Protein AF-A0ABD0XPV3-F1 (afdb_monomer)

Nearest PDB structures (foldseek):
  1dgn-assembly1_A  TM=9.444E-01  e=4.281E-04  Homo sapiens
  7keu-assembly1_F  TM=8.573E-01  e=8.889E-04  Homo sapiens
  7keu-assembly1_G  TM=8.542E-01  e=2.159E-03  Homo sapiens
  4dwn-assembly1_A  TM=9.197E-01  e=3.615E-02  Homo sapiens
  4fh0-assembly2_B  TM=9.028E-01  e=3.809E-02  Homo sapiens

InterPro domains:
  IPR001315 CARD domain [PF00619] (27-109)
  IPR001315 CARD domain [PS50209] (19-110)
  IPR001315 CARD domain [SM00114] (22-110)
  IPR002398 Peptidase C14 family [PTHR47901] (22-108)
  IPR011029 Death-like domain superfamily [G3DSA:1.10.533.10] (23-109)
  IPR011029 Death-like domain superfamily [SSF47986] (26-109)

Sequence (110 aa):
MRRKRRKPYLKEENFTNLVEVMADKELYKARKLFIESVSKQVINQLLDDLFADTVLNEEEKDSVKEENNARAEQARCLIDMVRKKGSTASQKMIDHIKNRDPGLFEKLFE

Organism: Umbra pygmaea (NCBI:txid75934)

Secondary structure (DSSP, 8-state):
------PPPPPTHHHHHHHTTTHHHHHHHHHHHHHHH--HHHHHHHHHHHHHTTSS-HHHHHHHHHS-SSHHHHHHHHHHHHHHT-HHHHHHHHHHHHHH-HHHHHHHH-

Radius of gyration: 18.13 Å; Cα contacts (8 Å, |Δi|>4): 91; chains: 1; bounding box: 53×32×55 Å

Solvent-accessible surface area (backbone atoms only — not comparable to full-atom values): 6274 Å² total; per-residue (Å²): 142,79,85,78,78,78,76,81,75,78,64,75,80,53,59,65,59,51,56,56,70,36,28,26,56,52,49,59,70,26,42,65,58,46,32,75,65,63,47,64,68,55,54,54,51,49,50,52,53,35,37,77,70,64,69,36,56,70,70,60,49,45,46,41,65,69,75,41,96,48,62,48,53,28,42,45,49,48,55,53,54,38,31,74,70,30,24,68,43,18,42,54,50,52,54,48,39,42,72,76,35,50,70,60,32,47,75,55,76,110

Mean predicted aligned error: 8.85 Å

Foldseek 3Di:
DDPDPDDDDDDPVVVVVVQLQCLLVLLVQLLVVQLVDPDPVLLLQLLVQLVVVVLDDPVLSVCLVPVDPDSSVSSNSVSVSQSVSDRVSSVSSLVSCCVVPVPSSVVSRD

Structure (mmCIF, N/CA/C/O backbone):
data_AF-A0ABD0XPV3-F1
#
_entry.id   AF-A0ABD0XPV3-F1
#
loop_
_atom_site.group_PDB
_atom_site.id
_atom_site.type_symbol
_atom_site.label_atom_id
_atom_site.label_alt_id
_atom_site.label_comp_id
_atom_site.label_asym_id
_atom_site.label_entity_id
_atom_site.label_seq_id
_atom_site.pdbx_PDB_ins_code
_atom_site.Cartn_x
_atom_site.Cartn_y
_atom_site.Cartn_z
_atom_site.occupancy
_atom_site.B_iso_or_equiv
_atom_site.auth_seq_id
_atom_site.auth_comp_id
_atom_site.auth_asym_id
_atom_site.auth_atom_id
_atom_site.pdbx_PDB_model_num
ATOM 1 N N . MET A 1 1 ? -39.090 20.455 -42.246 1.00 43.28 1 MET A N 1
ATOM 2 C CA . MET A 1 1 ? -37.688 20.021 -42.027 1.00 43.28 1 MET A CA 1
ATOM 3 C C . MET A 1 1 ? -37.226 20.410 -40.622 1.00 43.28 1 MET A C 1
ATOM 5 O O . MET A 1 1 ? -37.134 21.592 -40.334 1.00 43.28 1 MET A O 1
ATOM 9 N N . ARG A 1 2 ? -36.923 19.444 -39.745 1.00 41.81 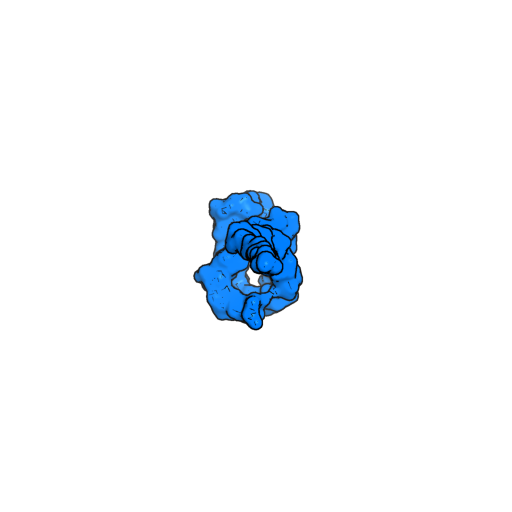2 ARG A N 1
ATOM 10 C CA . ARG A 1 2 ? -36.143 19.658 -38.509 1.00 41.81 2 ARG A CA 1
ATOM 11 C C . ARG A 1 2 ? -35.193 18.473 -38.354 1.00 41.81 2 ARG A C 1
ATOM 13 O O . ARG A 1 2 ? -35.613 17.386 -37.973 1.00 41.81 2 ARG A O 1
ATOM 20 N N . ARG A 1 3 ? -33.920 18.665 -38.713 1.00 46.31 3 ARG A N 1
ATOM 21 C CA . ARG A 1 3 ? -32.867 17.668 -38.480 1.00 46.31 3 ARG A CA 1
ATOM 22 C C . ARG A 1 3 ? -32.636 17.596 -36.969 1.00 46.31 3 ARG A C 1
ATOM 24 O O . ARG A 1 3 ? -32.037 18.504 -36.399 1.00 46.31 3 ARG A O 1
ATOM 31 N N . LYS A 1 4 ? -33.154 16.555 -36.309 1.00 48.41 4 LYS A N 1
ATOM 32 C CA . LYS A 1 4 ? -32.801 16.253 -34.915 1.00 48.41 4 LYS A CA 1
ATOM 33 C C . LYS A 1 4 ? -31.293 15.992 -34.882 1.00 48.41 4 LYS A C 1
ATOM 35 O O . LYS A 1 4 ? -30.828 15.009 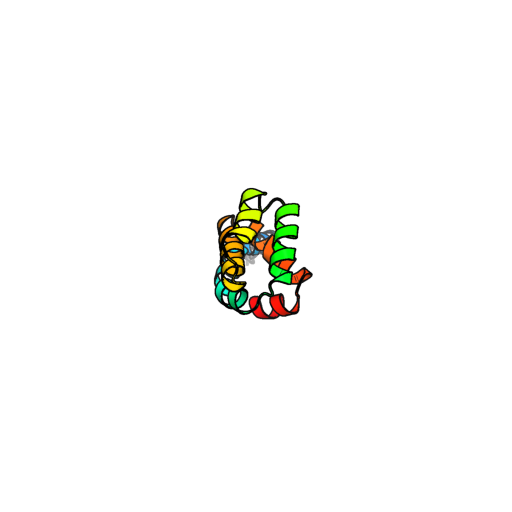-35.453 1.00 48.41 4 LYS A O 1
ATOM 40 N N . ARG A 1 5 ? -30.531 16.899 -34.265 1.00 48.00 5 ARG A N 1
ATOM 41 C CA . ARG A 1 5 ? -29.108 16.697 -33.973 1.00 48.00 5 ARG A CA 1
ATOM 42 C C . ARG A 1 5 ? -28.999 15.471 -33.066 1.00 48.00 5 ARG A C 1
ATOM 44 O O . ARG A 1 5 ? -29.407 15.532 -31.908 1.00 48.00 5 ARG A O 1
ATOM 51 N N . ARG A 1 6 ? -28.511 14.350 -33.602 1.00 44.94 6 ARG A N 1
ATOM 52 C CA . ARG A 1 6 ? -28.102 13.201 -32.789 1.00 44.94 6 ARG A CA 1
ATOM 53 C C . ARG A 1 6 ? -26.957 13.680 -31.896 1.00 44.94 6 ARG A C 1
ATOM 55 O O . ARG A 1 6 ? -25.915 14.074 -32.410 1.00 44.94 6 ARG A O 1
ATOM 62 N N . LYS A 1 7 ? -27.181 13.714 -30.579 1.00 42.47 7 LYS A N 1
ATOM 63 C CA . LYS A 1 7 ? -26.103 13.876 -29.597 1.00 42.47 7 LYS A CA 1
ATOM 64 C C . LYS A 1 7 ? -25.18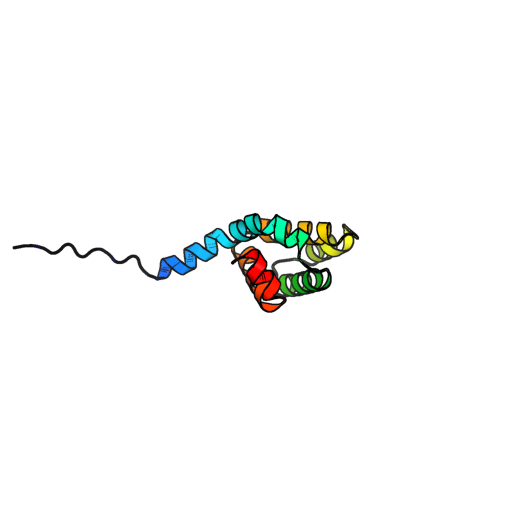1 12.656 -29.752 1.00 42.47 7 LYS A C 1
ATOM 66 O O . LYS A 1 7 ? -25.709 11.543 -29.700 1.00 42.47 7 LYS A O 1
ATOM 71 N N . PRO A 1 8 ? -23.872 12.814 -30.004 1.00 45.38 8 PRO A N 1
ATOM 72 C CA . PRO A 1 8 ? -22.974 11.672 -30.011 1.00 45.38 8 PRO A CA 1
ATOM 73 C C . PRO A 1 8 ? -22.849 11.179 -28.569 1.00 45.38 8 PRO A C 1
ATOM 75 O O . PRO A 1 8 ? -22.421 11.917 -27.683 1.00 45.38 8 PRO A O 1
ATOM 78 N N . TYR A 1 9 ? -23.306 9.953 -28.339 1.00 38.22 9 TYR A N 1
ATOM 79 C CA . TYR A 1 9 ? -23.054 9.226 -27.105 1.00 38.22 9 TYR A CA 1
ATOM 80 C C . TYR A 1 9 ? -21.540 9.042 -26.976 1.00 38.22 9 TYR A C 1
ATOM 82 O O . TYR A 1 9 ? -20.892 8.538 -27.895 1.00 38.22 9 TYR A O 1
ATOM 90 N N . LEU A 1 10 ? -20.980 9.505 -25.858 1.00 44.78 10 LEU A N 1
ATOM 91 C CA . LEU A 1 10 ? -19.619 9.173 -25.454 1.00 44.78 10 LEU A CA 1
ATOM 92 C C . LEU A 1 10 ? -19.548 7.647 -25.323 1.00 44.78 10 LEU A C 1
ATOM 94 O O . LEU A 1 10 ? -20.379 7.055 -24.638 1.00 44.78 10 LEU A O 1
ATOM 98 N N . LYS A 1 11 ? -18.612 7.019 -26.036 1.00 45.34 11 LYS A N 1
ATOM 99 C CA . LYS A 1 11 ? -18.414 5.568 -26.001 1.00 45.34 11 LYS A CA 1
ATOM 100 C C . LYS A 1 11 ? -18.073 5.123 -24.573 1.00 45.34 11 LYS A C 1
ATOM 102 O O . LYS A 1 11 ? -17.203 5.720 -23.941 1.00 45.34 11 LYS A O 1
ATOM 107 N N . GLU A 1 12 ? -18.721 4.058 -24.107 1.00 48.75 12 GLU A N 1
ATOM 108 C CA . GLU A 1 12 ? -18.484 3.409 -22.803 1.00 48.75 12 GLU A CA 1
ATOM 109 C C . GLU A 1 12 ? -17.027 2.926 -22.629 1.00 48.75 12 GLU A C 1
ATOM 111 O O . GLU A 1 12 ? -16.543 2.803 -21.508 1.00 48.75 12 GLU A O 1
ATOM 116 N N . GLU A 1 13 ? -16.283 2.786 -23.733 1.00 44.75 13 GLU A N 1
ATOM 117 C CA . GLU A 1 13 ? -14.842 2.475 -23.790 1.00 44.75 13 GLU A CA 1
ATOM 118 C C . GLU A 1 13 ? -13.933 3.508 -23.083 1.00 44.75 13 GLU A C 1
ATOM 120 O O . GLU A 1 13 ? -12.758 3.238 -22.849 1.00 44.75 13 GLU A O 1
ATOM 125 N N . ASN A 1 14 ? -14.444 4.691 -22.720 1.00 49.06 14 ASN A N 1
ATOM 126 C CA . ASN A 1 14 ? -13.667 5.716 -22.009 1.00 49.06 14 ASN A CA 1
ATOM 127 C C . ASN A 1 14 ? -13.801 5.665 -20.480 1.00 49.06 14 ASN A C 1
ATOM 129 O O . ASN A 1 14 ? -13.037 6.342 -19.797 1.00 49.06 14 ASN A O 1
ATOM 133 N N . PHE A 1 15 ? -14.750 4.905 -19.923 1.00 52.81 15 PHE A N 1
ATOM 134 C CA . PHE A 1 15 ? -14.947 4.874 -18.468 1.00 52.81 15 PHE A CA 1
ATOM 135 C C . PHE A 1 15 ? -13.858 4.059 -17.767 1.00 52.81 15 PHE A C 1
ATOM 137 O O . PHE A 1 15 ? -13.318 4.505 -16.761 1.00 52.81 15 PHE A O 1
ATOM 144 N N . THR A 1 16 ? -13.473 2.919 -18.344 1.00 51.69 16 THR A N 1
ATOM 145 C CA . THR A 1 16 ? -12.381 2.064 -17.849 1.00 51.69 16 THR A CA 1
ATOM 146 C C . THR A 1 16 ? -11.023 2.767 -17.920 1.00 51.69 16 THR A C 1
ATOM 148 O O . THR A 1 16 ? -10.254 2.715 -16.964 1.00 51.69 16 THR A O 1
ATOM 151 N N . ASN A 1 17 ? -10.784 3.534 -18.988 1.00 51.53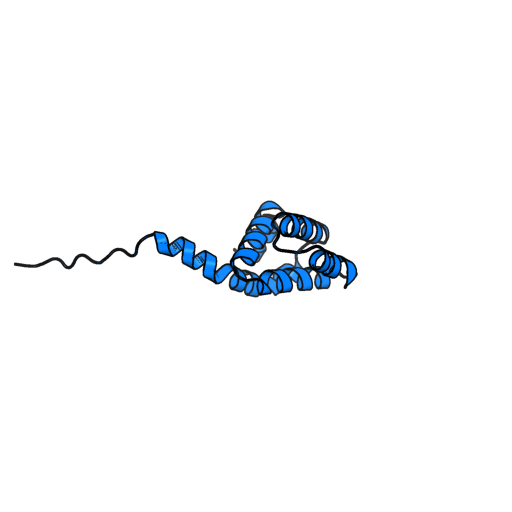 17 ASN A N 1
ATOM 152 C CA . ASN A 1 17 ? -9.571 4.338 -19.170 1.00 51.53 17 ASN A CA 1
ATOM 153 C C . ASN A 1 17 ? -9.453 5.520 -18.186 1.00 51.53 17 ASN A C 1
ATOM 155 O O . ASN A 1 17 ? -8.362 6.031 -17.981 1.00 51.53 17 ASN A O 1
ATOM 159 N N . LEU A 1 18 ? -10.542 5.986 -17.568 1.00 50.12 18 LEU A N 1
ATOM 160 C CA . LEU A 1 18 ? -10.494 7.057 -16.560 1.00 50.12 18 LEU A CA 1
ATOM 161 C C . LEU A 1 18 ? -10.058 6.536 -15.186 1.00 50.12 18 LEU A C 1
ATOM 163 O O . LEU A 1 18 ? -9.303 7.212 -14.488 1.00 50.12 18 LEU A O 1
ATOM 167 N N . VAL A 1 19 ? -10.494 5.326 -14.822 1.00 51.97 19 VAL A N 1
ATOM 168 C CA . VAL A 1 19 ? -10.093 4.662 -13.570 1.00 51.97 19 VAL A CA 1
ATOM 169 C C . VAL A 1 19 ? -8.615 4.265 -13.629 1.00 51.97 19 VAL A C 1
ATOM 171 O O . VAL A 1 19 ? -7.866 4.513 -12.686 1.00 51.97 19 VAL A O 1
ATOM 174 N N . GLU A 1 20 ? -8.157 3.785 -14.791 1.00 51.56 20 GLU A N 1
ATOM 175 C CA . GLU A 1 20 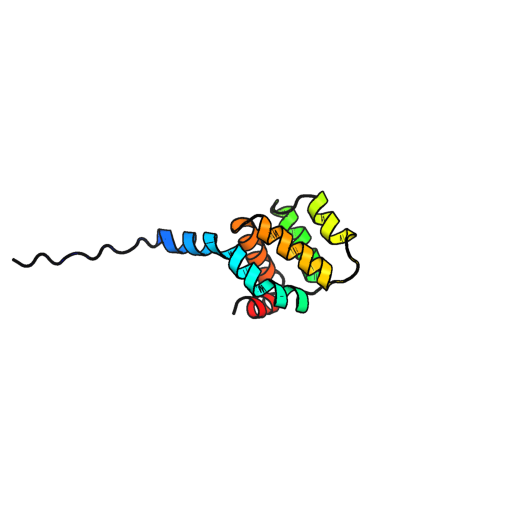? -6.750 3.450 -15.036 1.00 51.56 20 GLU A CA 1
ATOM 176 C C . GLU A 1 20 ? -5.822 4.680 -15.049 1.00 51.56 20 GLU A C 1
ATOM 178 O O . GLU A 1 20 ? -4.611 4.524 -14.978 1.00 51.56 20 GLU A O 1
ATOM 183 N N . VAL A 1 21 ? -6.340 5.916 -15.062 1.00 59.94 21 VAL A N 1
ATOM 184 C CA . VAL A 1 21 ? -5.539 7.163 -15.057 1.00 59.94 21 VAL A CA 1
ATOM 185 C C . VAL A 1 21 ? -5.510 7.835 -13.666 1.00 59.94 21 VAL A C 1
ATOM 187 O O . VAL A 1 21 ? -4.932 8.915 -13.507 1.00 59.94 21 VAL A O 1
ATOM 190 N N . MET A 1 22 ? -6.126 7.233 -12.635 1.00 83.44 22 MET A N 1
ATOM 191 C CA . MET A 1 22 ? -6.276 7.874 -11.316 1.00 83.44 22 MET A CA 1
ATOM 192 C C . MET A 1 22 ? -5.961 7.009 -10.090 1.00 83.44 22 MET A C 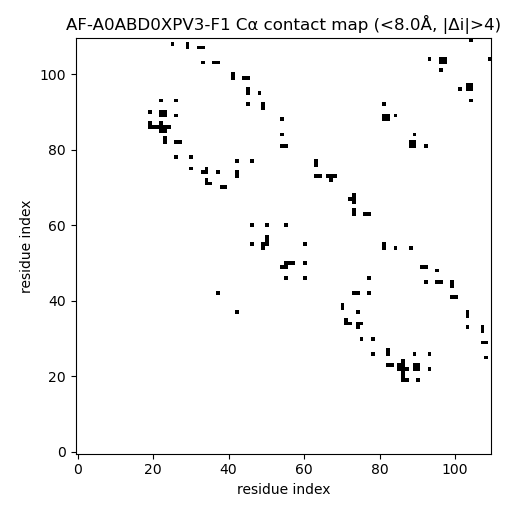1
ATOM 194 O O . MET A 1 22 ? -5.967 7.553 -8.985 1.00 83.44 22 MET A O 1
ATOM 198 N N . ALA A 1 23 ? -5.657 5.717 -10.225 1.00 93.81 23 ALA A N 1
ATOM 199 C CA . ALA A 1 23 ? -5.422 4.853 -9.063 1.00 93.81 23 ALA A CA 1
ATOM 200 C C . ALA A 1 23 ? -4.251 5.341 -8.186 1.00 93.81 23 ALA A C 1
ATOM 202 O O . ALA A 1 23 ? -4.307 5.269 -6.959 1.00 93.81 23 ALA A O 1
ATOM 203 N N . ASP A 1 24 ? -3.215 5.927 -8.790 1.00 94.81 24 ASP A N 1
ATOM 204 C CA . ASP A 1 24 ? -2.098 6.556 -8.075 1.00 94.81 24 ASP A CA 1
ATOM 205 C C . ASP A 1 24 ? -2.539 7.777 -7.247 1.00 94.81 24 ASP A C 1
ATOM 207 O O . ASP A 1 24 ? -2.019 8.025 -6.153 1.00 94.81 24 ASP A O 1
ATOM 211 N N . LYS A 1 25 ? -3.535 8.525 -7.733 1.00 94.94 25 LYS A N 1
ATOM 212 C CA . LYS A 1 25 ? -4.138 9.655 -7.015 1.00 94.94 25 LYS A CA 1
ATOM 213 C C . LYS A 1 25 ? -5.032 9.178 -5.880 1.00 94.94 25 LYS A C 1
ATOM 215 O O . LYS A 1 25 ? -5.020 9.798 -4.819 1.00 94.94 25 LYS A O 1
ATOM 220 N N . GLU A 1 26 ? -5.773 8.092 -6.071 1.00 95.81 26 GLU A N 1
ATOM 221 C CA . GLU A 1 26 ? -6.564 7.490 -4.994 1.00 95.81 26 GLU A CA 1
ATOM 222 C C . GLU A 1 26 ? -5.654 6.945 -3.885 1.00 95.81 26 GLU A C 1
ATOM 224 O O . GLU A 1 26 ? -5.850 7.285 -2.718 1.00 95.81 26 GLU A O 1
ATOM 229 N N . LEU A 1 27 ? -4.563 6.245 -4.228 1.00 96.38 27 LEU A N 1
ATOM 230 C CA . LEU A 1 27 ? -3.544 5.857 -3.244 1.00 96.38 27 LEU A CA 1
ATOM 231 C C . LEU A 1 27 ? -2.906 7.064 -2.552 1.00 96.38 27 LEU A C 1
ATOM 233 O O . LEU A 1 27 ? -2.653 7.016 -1.348 1.00 96.38 27 LEU A O 1
ATOM 237 N N . TYR A 1 28 ? -2.661 8.166 -3.270 1.00 96.75 28 TYR A N 1
ATOM 238 C CA . TYR A 1 28 ? -2.150 9.390 -2.652 1.00 96.75 28 TYR A CA 1
ATOM 239 C C . TYR A 1 28 ? -3.100 9.934 -1.578 1.00 96.75 28 TYR A C 1
ATOM 241 O O . TYR A 1 28 ? -2.647 10.300 -0.492 1.00 96.75 28 TYR A O 1
ATOM 249 N N . LYS A 1 29 ? -4.410 9.961 -1.853 1.00 97.00 29 LYS A N 1
ATOM 250 C CA . LYS A 1 29 ? -5.433 10.402 -0.891 1.00 97.00 29 LYS A CA 1
ATOM 251 C C . LYS A 1 29 ? -5.532 9.445 0.300 1.00 97.00 29 LYS A C 1
ATOM 253 O O . LYS A 1 29 ? -5.536 9.895 1.445 1.00 97.00 29 LYS A O 1
ATOM 258 N N . ALA A 1 30 ? -5.536 8.138 0.039 1.00 97.56 30 ALA A N 1
ATOM 259 C CA . ALA A 1 30 ? -5.625 7.091 1.056 1.00 97.56 30 ALA A CA 1
ATOM 260 C C . ALA A 1 30 ? -4.345 6.951 1.902 1.00 97.56 30 ALA A C 1
ATOM 262 O O . ALA A 1 30 ? -4.381 6.383 2.994 1.00 97.56 30 ALA A O 1
ATOM 263 N N . ARG A 1 31 ? -3.210 7.496 1.438 1.00 98.25 31 ARG A N 1
ATOM 264 C CA . ARG A 1 31 ? -1.870 7.307 2.017 1.00 98.25 31 ARG A CA 1
ATOM 265 C C . ARG A 1 31 ? -1.812 7.454 3.530 1.00 98.25 31 ARG A C 1
ATOM 267 O O . ARG A 1 31 ? -1.247 6.599 4.208 1.00 98.25 31 ARG A O 1
ATOM 274 N N . LYS A 1 32 ? -2.361 8.549 4.066 1.00 98.12 32 LYS A N 1
ATOM 275 C CA . LYS A 1 32 ? -2.331 8.816 5.511 1.00 98.12 32 LYS A CA 1
ATOM 276 C C . LYS A 1 32 ? -3.056 7.709 6.280 1.00 98.12 32 LYS A C 1
ATOM 278 O O . LYS A 1 32 ? -2.500 7.141 7.216 1.00 98.12 32 LYS A O 1
ATOM 283 N N . LEU A 1 33 ? -4.268 7.384 5.845 1.00 98.31 33 LEU A N 1
ATOM 284 C CA . LEU A 1 33 ? -5.125 6.421 6.519 1.00 98.31 33 LEU A CA 1
ATOM 285 C C . LEU A 1 33 ? -4.596 4.989 6.383 1.00 98.31 33 LEU A C 1
ATOM 287 O O . LEU A 1 33 ? -4.685 4.217 7.338 1.00 98.31 33 LEU A O 1
ATOM 291 N N . PHE A 1 34 ? -3.968 4.665 5.249 1.00 98.56 34 PHE A N 1
ATOM 292 C CA . PHE A 1 34 ? -3.261 3.404 5.036 1.00 98.56 34 PHE A CA 1
ATOM 293 C C . PHE A 1 34 ? -2.133 3.239 6.058 1.00 98.56 34 PHE A C 1
ATOM 295 O O . PHE A 1 34 ? -2.110 2.249 6.783 1.00 98.56 34 PHE A O 1
ATOM 302 N N . ILE A 1 35 ? -1.258 4.242 6.203 1.00 97.81 35 ILE A N 1
ATOM 303 C CA . ILE A 1 35 ? -0.155 4.225 7.180 1.00 97.81 35 ILE A CA 1
ATOM 304 C C . ILE A 1 35 ? -0.675 4.053 8.613 1.00 97.81 35 ILE A C 1
ATOM 306 O O . ILE A 1 35 ? -0.080 3.329 9.413 1.00 97.81 35 ILE A O 1
ATOM 310 N N . GLU A 1 36 ? -1.790 4.690 8.958 1.00 97.88 36 GLU A N 1
ATOM 311 C CA . GLU A 1 36 ? -2.383 4.598 10.295 1.00 97.88 36 GLU A CA 1
ATOM 312 C C . GLU A 1 36 ? -3.046 3.238 10.559 1.00 97.88 36 GLU A C 1
ATOM 314 O O . GLU A 1 36 ? -2.988 2.751 11.687 1.00 97.88 36 GLU A O 1
ATOM 319 N N . SER A 1 37 ? -3.620 2.601 9.532 1.00 97.62 37 SER A N 1
ATOM 320 C CA . SER A 1 37 ? -4.571 1.492 9.711 1.00 97.62 37 SER A CA 1
ATOM 321 C C . SER A 1 37 ? -4.051 0.117 9.295 1.00 97.62 37 SER A C 1
ATOM 323 O O . SER A 1 37 ? -4.487 -0.878 9.865 1.00 97.62 37 SER A O 1
ATOM 325 N N . VAL A 1 38 ? -3.144 0.030 8.317 1.00 98.19 38 VAL A N 1
ATOM 326 C CA . VAL A 1 38 ? -2.720 -1.264 7.762 1.00 98.19 38 VAL A CA 1
ATOM 327 C C . VAL A 1 38 ? -1.945 -2.084 8.795 1.00 98.19 38 VAL A C 1
ATOM 329 O O . VAL A 1 38 ? -1.031 -1.580 9.453 1.00 98.19 38 VAL A O 1
ATOM 332 N N . SER A 1 39 ? -2.284 -3.362 8.951 1.00 97.31 39 SER A N 1
ATOM 333 C CA . SER A 1 39 ? -1.568 -4.255 9.865 1.00 97.31 39 SER A CA 1
ATOM 334 C C . SER A 1 39 ? -0.231 -4.714 9.269 1.00 97.31 39 SER A C 1
ATOM 336 O O . SER A 1 39 ? -0.060 -4.765 8.052 1.00 97.31 39 SER A O 1
ATOM 338 N N . LYS A 1 40 ? 0.729 -5.111 10.118 1.00 95.44 40 LYS A N 1
ATOM 339 C CA . LYS A 1 40 ? 2.014 -5.663 9.643 1.00 95.44 40 LYS A CA 1
ATOM 340 C C . LYS A 1 40 ? 1.821 -6.930 8.798 1.00 95.44 40 LYS A C 1
ATOM 342 O O . LYS A 1 40 ? 2.552 -7.143 7.838 1.00 95.44 40 LYS A O 1
ATOM 347 N N . GLN A 1 41 ? 0.816 -7.742 9.132 1.00 96.50 41 GLN A N 1
ATOM 348 C CA . GLN A 1 41 ? 0.466 -8.936 8.365 1.00 96.50 41 GLN A CA 1
ATOM 349 C C . GLN A 1 41 ? 0.020 -8.579 6.942 1.00 96.50 41 GLN A C 1
ATOM 351 O O . GLN A 1 41 ? 0.529 -9.169 5.993 1.00 96.50 41 GLN A O 1
ATOM 356 N N . VAL A 1 42 ? -0.871 -7.593 6.793 1.00 98.19 42 VAL A N 1
ATOM 357 C CA . VAL A 1 42 ? -1.349 -7.152 5.474 1.00 98.19 42 VAL A CA 1
ATOM 358 C C . VAL A 1 42 ? -0.208 -6.528 4.663 1.00 98.19 42 VAL A C 1
ATOM 360 O O . VAL A 1 42 ? -0.093 -6.832 3.484 1.00 98.19 42 VAL A O 1
ATOM 363 N N . ILE A 1 43 ? 0.700 -5.753 5.275 1.00 97.56 43 ILE A N 1
ATOM 364 C CA . ILE A 1 43 ? 1.903 -5.238 4.582 1.00 97.56 43 ILE A CA 1
ATOM 365 C C . ILE A 1 43 ? 2.718 -6.383 3.964 1.00 97.56 43 ILE A C 1
ATOM 367 O O . ILE A 1 43 ? 3.070 -6.318 2.790 1.00 97.56 43 ILE A O 1
ATOM 371 N N . ASN A 1 44 ? 3.002 -7.438 4.734 1.00 96.38 44 ASN A N 1
ATOM 372 C CA . ASN A 1 44 ? 3.791 -8.570 4.244 1.00 96.38 44 ASN A CA 1
ATOM 373 C C . ASN A 1 44 ? 3.089 -9.309 3.096 1.00 96.38 44 ASN A C 1
ATOM 375 O O . ASN A 1 44 ? 3.731 -9.638 2.105 1.00 96.38 44 ASN A O 1
ATOM 379 N N . GLN A 1 45 ? 1.775 -9.519 3.206 1.00 98.25 45 GLN A N 1
ATOM 380 C CA . GLN A 1 45 ? 0.986 -10.147 2.144 1.00 98.25 45 GLN A CA 1
ATOM 381 C C . GLN A 1 45 ? 0.988 -9.300 0.866 1.00 98.25 45 GLN A C 1
ATOM 383 O O . GLN A 1 45 ? 1.230 -9.831 -0.212 1.00 98.25 45 GLN A O 1
ATOM 388 N N . LEU A 1 46 ? 0.815 -7.979 0.987 1.00 98.50 46 LEU A N 1
ATOM 389 C CA . LEU A 1 46 ? 0.888 -7.063 -0.152 1.00 98.50 46 LEU A CA 1
ATOM 390 C C . LEU A 1 46 ? 2.270 -7.081 -0.816 1.00 98.50 46 LEU A C 1
ATOM 392 O O . LEU A 1 46 ? 2.352 -7.037 -2.039 1.00 98.50 46 LEU A O 1
ATOM 396 N N . LEU A 1 47 ? 3.358 -7.168 -0.044 1.00 97.69 47 LEU A N 1
ATOM 397 C CA . LEU A 1 47 ? 4.710 -7.307 -0.597 1.00 97.69 47 LEU A CA 1
ATOM 398 C C . LEU A 1 47 ? 4.873 -8.593 -1.415 1.00 97.69 47 LEU A C 1
ATOM 400 O O . LEU A 1 47 ? 5.549 -8.579 -2.443 1.00 97.69 47 LEU A O 1
ATOM 404 N N . ASP A 1 48 ? 4.288 -9.701 -0.964 1.00 98.12 48 ASP A N 1
ATOM 405 C CA . ASP A 1 48 ? 4.324 -10.967 -1.695 1.00 98.12 48 ASP A CA 1
ATOM 406 C C . ASP A 1 48 ? 3.488 -10.903 -2.979 1.00 98.12 48 ASP A C 1
ATOM 408 O O . ASP A 1 48 ? 3.979 -11.288 -4.040 1.00 98.12 48 ASP A O 1
ATOM 412 N N . ASP A 1 49 ? 2.280 -10.342 -2.902 1.00 98.50 49 ASP A N 1
ATOM 413 C CA . ASP A 1 49 ? 1.366 -10.205 -4.040 1.00 98.50 49 ASP A CA 1
ATOM 414 C C . ASP A 1 49 ? 1.928 -9.282 -5.126 1.00 98.50 49 ASP A C 1
ATOM 416 O O . ASP A 1 49 ? 1.948 -9.622 -6.308 1.00 98.50 49 ASP A O 1
ATOM 420 N N . LEU A 1 50 ? 2.456 -8.124 -4.727 1.00 98.44 50 LEU A N 1
ATOM 421 C CA . LEU A 1 50 ? 3.025 -7.145 -5.653 1.00 98.44 50 LEU A CA 1
ATOM 422 C C . LEU A 1 50 ? 4.341 -7.622 -6.274 1.00 98.44 50 LEU A C 1
ATOM 424 O O . LEU A 1 50 ? 4.669 -7.222 -7.392 1.00 98.44 50 LEU A O 1
ATOM 428 N N . PHE A 1 51 ? 5.091 -8.479 -5.583 1.00 98.06 51 PHE A N 1
ATOM 429 C CA . PHE A 1 51 ? 6.254 -9.148 -6.160 1.00 98.06 51 PHE A CA 1
ATOM 430 C C . PHE A 1 51 ? 5.840 -10.217 -7.180 1.00 98.06 51 PHE A C 1
ATOM 432 O O . PHE A 1 51 ? 6.385 -10.252 -8.282 1.00 98.06 51 PHE A O 1
ATOM 439 N N . ALA A 1 52 ? 4.834 -11.039 -6.858 1.00 98.00 52 ALA A N 1
ATOM 440 C CA . ALA A 1 52 ? 4.292 -12.039 -7.783 1.00 98.00 52 ALA A CA 1
ATOM 441 C C . ALA A 1 52 ? 3.735 -11.397 -9.068 1.00 98.00 52 ALA A C 1
ATOM 443 O O . ALA A 1 52 ? 3.927 -11.919 -10.164 1.00 98.00 52 ALA A O 1
ATOM 444 N N . ASP A 1 53 ? 3.128 -10.218 -8.937 1.00 97.62 53 ASP A N 1
ATOM 445 C CA . ASP A 1 53 ? 2.612 -9.405 -10.040 1.00 97.62 53 ASP A CA 1
ATOM 446 C C . ASP A 1 53 ? 3.672 -8.570 -10.778 1.00 97.62 53 ASP A C 1
ATOM 448 O O . ASP A 1 53 ? 3.312 -7.726 -11.614 1.00 97.62 53 ASP A O 1
ATOM 452 N N . THR A 1 54 ? 4.952 -8.760 -10.438 1.00 96.94 54 THR A N 1
ATOM 453 C CA . THR A 1 54 ? 6.124 -8.050 -10.975 1.00 96.94 54 THR A CA 1
ATOM 454 C C . THR A 1 54 ? 6.044 -6.524 -10.852 1.00 96.94 54 THR A C 1
ATOM 456 O O . THR A 1 54 ? 6.635 -5.796 -11.650 1.00 96.94 54 THR A O 1
ATOM 459 N N . VAL A 1 55 ? 5.283 -6.014 -9.878 1.00 98.00 55 VAL A N 1
ATOM 460 C CA . VAL A 1 55 ? 5.238 -4.582 -9.544 1.00 98.00 55 VAL A CA 1
ATOM 461 C C . VAL A 1 55 ? 6.495 -4.194 -8.772 1.00 98.00 55 VAL A C 1
ATOM 463 O O . VAL A 1 55 ? 7.097 -3.154 -9.054 1.00 98.00 55 VAL A O 1
ATOM 466 N N . LEU A 1 56 ? 6.891 -5.035 -7.816 1.00 97.69 56 LEU A N 1
ATOM 467 C CA . LEU A 1 56 ? 8.131 -4.906 -7.056 1.00 97.69 56 LEU A CA 1
ATOM 468 C C . LEU A 1 56 ? 9.164 -5.903 -7.574 1.00 97.69 56 LEU A C 1
ATOM 470 O O . LEU A 1 56 ? 8.819 -7.041 -7.894 1.00 97.69 56 LEU A O 1
ATOM 474 N N . ASN A 1 57 ? 10.426 -5.488 -7.621 1.00 97.19 57 ASN A N 1
ATOM 475 C CA . ASN A 1 57 ? 11.546 -6.418 -7.745 1.00 97.19 57 ASN A CA 1
ATOM 476 C C . ASN A 1 57 ? 12.009 -6.910 -6.355 1.00 97.19 57 ASN A C 1
ATOM 478 O O . ASN A 1 57 ? 11.438 -6.536 -5.328 1.00 97.19 57 ASN A O 1
ATOM 482 N N . GLU A 1 58 ? 13.014 -7.787 -6.328 1.00 95.75 58 GLU A N 1
ATOM 483 C CA . GLU A 1 58 ? 13.534 -8.373 -5.084 1.00 95.75 58 GLU A CA 1
ATOM 484 C C . GLU A 1 58 ? 14.146 -7.304 -4.163 1.00 95.75 58 GLU A C 1
ATOM 486 O O . GLU A 1 58 ? 13.757 -7.209 -3.002 1.00 95.75 58 GLU A O 1
ATOM 491 N N . GLU A 1 59 ? 14.984 -6.413 -4.703 1.00 95.00 59 GLU A N 1
ATOM 492 C CA . GLU A 1 59 ? 15.630 -5.328 -3.945 1.00 95.00 59 GLU A CA 1
ATOM 493 C C . GLU A 1 59 ? 14.619 -4.350 -3.320 1.00 95.00 59 GLU A C 1
ATOM 495 O O . GLU A 1 59 ? 14.762 -3.925 -2.178 1.00 95.00 59 GLU A O 1
ATOM 500 N N . GLU A 1 60 ? 13.564 -3.998 -4.052 1.00 95.31 60 GLU A N 1
ATOM 501 C CA . GLU A 1 60 ? 12.474 -3.134 -3.593 1.00 95.31 60 GLU A CA 1
ATOM 502 C C . GLU A 1 60 ? 11.629 -3.800 -2.505 1.00 95.31 60 GLU A C 1
ATOM 504 O O . GLU A 1 60 ? 11.178 -3.149 -1.561 1.00 95.31 60 GLU A O 1
ATOM 509 N N . LYS A 1 61 ? 11.393 -5.107 -2.632 1.00 93.44 61 LYS A N 1
ATOM 510 C CA . LYS A 1 61 ? 10.670 -5.879 -1.623 1.00 93.44 61 LYS A CA 1
ATOM 511 C C . LYS A 1 61 ? 11.472 -5.958 -0.329 1.00 93.44 61 LYS A C 1
ATOM 513 O O . LYS A 1 61 ? 10.901 -5.798 0.754 1.00 93.44 61 LYS A O 1
ATOM 518 N N . ASP A 1 62 ? 12.772 -6.199 -0.445 1.00 91.94 62 ASP A N 1
ATOM 519 C CA . ASP A 1 62 ? 13.664 -6.309 0.698 1.00 91.94 62 ASP A CA 1
ATOM 520 C C . ASP A 1 62 ? 13.917 -4.950 1.343 1.00 91.94 62 ASP A C 1
ATOM 522 O O . ASP A 1 62 ? 13.867 -4.873 2.565 1.00 91.94 62 ASP A O 1
ATOM 526 N N . SER A 1 63 ? 14.006 -3.849 0.592 1.00 91.19 63 SER A N 1
ATOM 527 C CA . SER A 1 63 ? 14.139 -2.515 1.197 1.00 91.19 63 SER A CA 1
ATOM 528 C C . SER A 1 63 ? 12.951 -2.153 2.097 1.00 91.19 63 SER A C 1
ATOM 530 O O . SER A 1 63 ? 13.144 -1.633 3.193 1.00 91.19 63 SER A O 1
ATOM 532 N N . VAL A 1 64 ? 11.716 -2.528 1.739 1.00 88.62 64 VAL A N 1
ATOM 533 C CA . VAL A 1 64 ? 10.548 -2.325 2.622 1.00 88.62 64 VAL A CA 1
ATOM 534 C C . VAL A 1 64 ? 10.612 -3.202 3.887 1.00 88.62 64 VAL A C 1
ATOM 536 O O . VAL A 1 64 ? 10.096 -2.819 4.946 1.00 88.62 64 VAL A O 1
ATOM 539 N N . LYS A 1 65 ? 11.231 -4.386 3.806 1.00 85.06 65 LYS A N 1
ATOM 540 C CA . LYS A 1 65 ? 11.413 -5.291 4.952 1.00 85.06 65 LYS A CA 1
ATOM 541 C C . LYS A 1 65 ? 12.567 -4.863 5.857 1.00 85.06 65 LYS A C 1
ATOM 543 O O . LYS A 1 65 ? 12.425 -4.952 7.076 1.00 85.06 65 LYS A O 1
ATOM 548 N N . GLU A 1 66 ? 13.672 -4.427 5.267 1.00 77.50 66 GLU A N 1
ATOM 549 C CA . GLU A 1 66 ? 14.939 -4.134 5.932 1.00 77.50 66 GLU A CA 1
ATOM 550 C C . GLU A 1 66 ? 15.009 -2.706 6.472 1.00 77.50 66 GLU A C 1
ATOM 552 O O . GLU A 1 66 ? 15.558 -2.505 7.555 1.00 77.50 66 GLU A O 1
ATOM 557 N N . GLU A 1 67 ? 14.433 -1.712 5.781 1.00 58.03 67 GLU A N 1
ATOM 558 C CA . GLU A 1 67 ? 14.696 -0.315 6.136 1.00 58.03 67 GLU A CA 1
ATOM 559 C C . GLU A 1 67 ? 14.120 0.097 7.499 1.00 58.03 67 GLU A C 1
ATOM 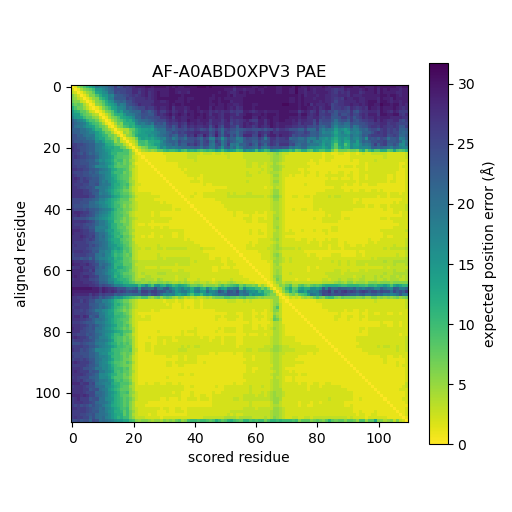561 O O . GLU A 1 67 ? 14.673 1.017 8.092 1.00 58.03 67 GLU A O 1
ATOM 566 N N . ASN A 1 68 ? 13.061 -0.526 8.055 1.00 54.19 68 ASN A N 1
ATOM 567 C CA . ASN A 1 68 ? 12.423 0.001 9.276 1.00 54.19 68 ASN A CA 1
ATOM 568 C C . ASN A 1 68 ? 11.638 -1.017 10.138 1.00 54.19 68 ASN A C 1
ATOM 570 O O . ASN A 1 68 ? 10.659 -1.614 9.699 1.00 54.19 68 ASN A O 1
ATOM 574 N N . ASN A 1 69 ? 11.960 -1.109 11.440 1.00 66.06 69 ASN A N 1
ATOM 575 C CA . ASN A 1 69 ? 11.237 -1.959 12.410 1.00 66.06 69 ASN A CA 1
ATOM 576 C C . ASN A 1 69 ? 9.792 -1.497 12.715 1.00 66.06 69 ASN A C 1
ATOM 578 O O . ASN A 1 69 ? 8.985 -2.273 13.239 1.00 66.06 69 ASN A O 1
ATOM 582 N N . ALA A 1 70 ? 9.446 -0.241 12.414 1.00 88.69 70 ALA A N 1
ATOM 583 C CA . ALA A 1 70 ? 8.133 0.324 12.708 1.00 88.69 70 ALA A CA 1
ATOM 584 C C . ALA A 1 70 ? 7.141 0.096 11.554 1.00 88.69 70 ALA A C 1
ATOM 586 O O . ALA A 1 70 ? 7.339 0.586 10.444 1.00 88.69 70 ALA A O 1
ATOM 587 N N . ARG A 1 71 ? 6.007 -0.554 11.853 1.00 93.81 71 ARG A N 1
ATOM 588 C CA . ARG A 1 71 ? 4.887 -0.823 10.922 1.00 93.81 71 ARG A CA 1
ATOM 589 C C . ARG A 1 71 ? 4.509 0.381 10.045 1.00 93.81 71 ARG A C 1
ATOM 591 O O . ARG A 1 71 ? 4.274 0.223 8.853 1.00 93.81 71 ARG A O 1
ATOM 598 N N . ALA A 1 72 ? 4.425 1.574 10.637 1.00 94.88 72 ALA A N 1
ATOM 599 C CA . ALA A 1 72 ? 4.008 2.790 9.936 1.00 94.88 72 ALA A CA 1
ATOM 600 C C . ALA A 1 72 ? 5.010 3.230 8.856 1.00 94.88 72 ALA A C 1
ATOM 602 O O . ALA A 1 72 ? 4.606 3.750 7.818 1.00 94.88 72 ALA A O 1
ATOM 603 N N . GLU A 1 73 ? 6.303 3.005 9.080 1.00 93.31 73 GLU A N 1
ATOM 604 C CA . GLU A 1 73 ? 7.329 3.346 8.100 1.00 93.31 73 GLU A CA 1
ATOM 605 C C . GLU A 1 73 ? 7.336 2.340 6.948 1.00 93.31 73 GLU A C 1
ATOM 607 O O . GLU A 1 73 ? 7.341 2.744 5.792 1.00 93.31 73 GLU A O 1
ATOM 612 N N . GLN A 1 74 ? 7.181 1.043 7.243 1.00 95.31 74 GLN A N 1
ATOM 613 C CA . GLN A 1 74 ? 7.003 0.016 6.207 1.00 95.31 74 GLN A CA 1
ATOM 614 C C . GLN A 1 74 ? 5.783 0.318 5.322 1.00 95.31 74 GLN A C 1
ATOM 616 O O . GLN A 1 74 ? 5.866 0.273 4.096 1.00 95.31 74 GLN A O 1
ATOM 621 N N . ALA A 1 75 ? 4.657 0.695 5.940 1.00 97.06 75 ALA A N 1
ATOM 622 C CA . ALA A 1 75 ? 3.453 1.096 5.219 1.00 97.06 75 ALA A CA 1
ATOM 623 C C . ALA A 1 75 ? 3.707 2.310 4.314 1.00 97.06 75 ALA A C 1
ATOM 625 O O . ALA A 1 75 ? 3.221 2.348 3.184 1.00 97.06 75 ALA A O 1
ATOM 626 N N . ARG A 1 76 ? 4.481 3.291 4.798 1.00 96.94 76 ARG A N 1
ATOM 627 C CA . ARG A 1 76 ? 4.858 4.478 4.030 1.00 96.94 76 ARG A CA 1
ATOM 628 C C . ARG A 1 76 ? 5.726 4.119 2.828 1.00 96.94 76 ARG A C 1
ATOM 630 O O . ARG A 1 76 ? 5.395 4.544 1.723 1.00 96.94 76 ARG A O 1
ATOM 637 N N . CYS A 1 77 ? 6.794 3.347 3.036 1.00 96.25 77 CYS A N 1
ATOM 638 C CA . CYS A 1 77 ? 7.689 2.928 1.960 1.00 96.25 77 CYS A CA 1
ATOM 639 C C . CYS A 1 77 ? 6.915 2.174 0.876 1.00 96.25 77 CYS A C 1
ATOM 641 O O . CYS A 1 77 ? 7.002 2.543 -0.294 1.00 96.25 77 CYS A O 1
ATOM 643 N N . LEU A 1 78 ? 6.080 1.203 1.265 1.00 97.56 78 LEU A N 1
ATOM 644 C CA . LEU A 1 78 ? 5.282 0.409 0.331 1.00 97.56 78 LEU A CA 1
ATOM 645 C C . LEU A 1 78 ? 4.361 1.276 -0.539 1.00 97.56 78 LEU A C 1
ATOM 647 O O . LEU A 1 78 ? 4.436 1.220 -1.767 1.00 97.56 78 LEU A O 1
ATOM 651 N N . ILE A 1 79 ? 3.505 2.099 0.078 1.00 98.06 79 ILE A N 1
ATOM 652 C CA . ILE A 1 79 ? 2.508 2.873 -0.676 1.00 98.06 79 ILE A CA 1
ATOM 653 C C . ILE A 1 79 ? 3.151 3.945 -1.558 1.00 98.06 79 ILE A C 1
ATOM 655 O O . ILE A 1 79 ? 2.698 4.170 -2.679 1.00 98.06 79 ILE A O 1
ATOM 659 N N . ASP A 1 80 ? 4.226 4.591 -1.097 1.00 97.25 80 ASP A N 1
ATOM 660 C CA . ASP A 1 80 ? 4.924 5.592 -1.901 1.00 97.25 80 ASP A CA 1
ATOM 661 C C . ASP A 1 80 ? 5.660 4.962 -3.081 1.00 97.25 80 ASP A C 1
ATOM 663 O O . ASP A 1 80 ? 5.675 5.546 -4.166 1.00 97.25 80 ASP A O 1
ATOM 667 N N . MET A 1 81 ? 6.252 3.785 -2.886 1.00 97.12 81 MET A N 1
ATOM 668 C CA . MET A 1 81 ? 6.964 3.061 -3.932 1.00 97.12 81 MET A CA 1
ATOM 669 C C . MET A 1 81 ? 6.014 2.593 -5.035 1.00 97.12 81 MET A C 1
ATOM 671 O O . MET A 1 81 ? 6.236 2.910 -6.204 1.00 97.12 81 MET A O 1
ATOM 675 N N . VAL A 1 82 ? 4.918 1.920 -4.674 1.00 98.00 82 VAL A N 1
ATOM 676 C CA . VAL A 1 82 ? 3.918 1.452 -5.646 1.00 98.00 82 VAL A CA 1
ATOM 677 C C . VAL A 1 82 ? 3.291 2.626 -6.392 1.00 98.00 82 VAL A C 1
ATOM 679 O O . VAL A 1 82 ? 3.219 2.609 -7.620 1.00 98.00 82 VAL A O 1
ATOM 682 N N . ARG A 1 83 ? 2.905 3.690 -5.676 1.00 96.56 83 ARG A N 1
ATOM 683 C CA . ARG A 1 83 ? 2.311 4.884 -6.288 1.00 96.56 83 ARG A CA 1
ATOM 684 C C . ARG A 1 83 ? 3.236 5.534 -7.318 1.00 96.56 83 ARG A C 1
ATOM 686 O O . ARG A 1 83 ? 2.780 5.944 -8.382 1.00 96.56 83 ARG A O 1
ATOM 693 N N . LYS A 1 84 ? 4.540 5.632 -7.027 1.00 96.38 84 LYS A N 1
ATOM 694 C CA . LYS A 1 84 ? 5.537 6.213 -7.948 1.00 96.38 84 LYS A CA 1
ATOM 695 C C . LYS A 1 84 ? 5.720 5.401 -9.233 1.00 96.38 84 LYS A C 1
ATOM 697 O O . LYS A 1 84 ? 6.139 5.974 -10.233 1.00 96.38 84 LYS A O 1
ATOM 702 N N . LYS A 1 85 ? 5.381 4.108 -9.229 1.00 96.06 85 LYS A N 1
ATOM 703 C CA . LYS A 1 85 ? 5.391 3.249 -10.426 1.00 96.06 85 LYS A CA 1
ATOM 704 C C . LYS A 1 85 ? 4.187 3.487 -11.347 1.00 96.06 85 LYS A C 1
ATOM 706 O O . LYS A 1 85 ? 4.166 2.975 -12.461 1.00 96.06 85 LYS A O 1
ATOM 711 N N . GLY A 1 86 ? 3.217 4.295 -10.918 1.00 93.62 86 GLY A N 1
ATOM 712 C CA . GLY A 1 86 ? 2.110 4.765 -11.743 1.00 93.62 86 GLY A CA 1
ATOM 713 C C . GLY A 1 86 ? 0.793 4.040 -11.488 1.00 93.62 86 GLY A C 1
ATOM 714 O O . GLY A 1 86 ? 0.651 3.226 -10.572 1.00 93.62 86 GLY A O 1
ATOM 715 N N . SER A 1 87 ? -0.203 4.380 -12.302 1.00 94.25 87 SER A N 1
ATOM 716 C CA . SER A 1 87 ? -1.595 4.021 -12.038 1.00 94.25 87 SER A CA 1
ATOM 717 C C . SER A 1 87 ? -1.874 2.519 -12.180 1.00 94.25 87 SER A C 1
ATOM 719 O O . SER A 1 87 ? -2.545 1.956 -11.326 1.00 94.25 87 SER A O 1
ATOM 721 N N . THR A 1 88 ? -1.270 1.815 -13.143 1.00 95.31 88 THR A N 1
ATOM 722 C CA . THR A 1 88 ? -1.425 0.351 -13.269 1.00 95.31 88 THR A CA 1
ATOM 723 C C . THR A 1 88 ? -0.905 -0.400 -12.035 1.00 95.31 88 THR A C 1
ATOM 725 O O . THR A 1 88 ? -1.577 -1.289 -11.518 1.00 95.31 88 THR A O 1
ATOM 728 N N . ALA A 1 89 ? 0.269 -0.021 -11.516 1.00 97.00 89 ALA A N 1
ATOM 729 C CA . ALA A 1 89 ? 0.815 -0.587 -10.278 1.00 97.00 89 ALA A CA 1
ATOM 730 C C . ALA A 1 89 ? -0.065 -0.248 -9.066 1.00 97.00 89 ALA A C 1
ATOM 732 O O . ALA A 1 89 ? -0.332 -1.097 -8.216 1.00 97.00 89 ALA A O 1
ATOM 733 N N . SER A 1 90 ? -0.551 0.992 -9.024 1.00 97.75 90 SER A N 1
ATOM 734 C CA . SER A 1 90 ? -1.449 1.470 -7.975 1.00 97.75 90 SER A CA 1
ATOM 735 C C . SER A 1 90 ? -2.773 0.707 -7.964 1.00 97.75 90 SER A C 1
ATOM 737 O O . SER A 1 90 ? -3.231 0.314 -6.896 1.00 97.75 90 SER A O 1
ATOM 739 N N . GLN A 1 91 ? -3.349 0.428 -9.136 1.00 97.06 91 GLN A N 1
ATOM 740 C CA . GLN A 1 91 ? -4.582 -0.343 -9.266 1.00 97.06 91 GLN A CA 1
ATOM 741 C C . GLN A 1 91 ? -4.402 -1.766 -8.735 1.00 97.06 91 GLN A C 1
ATOM 743 O O . GLN A 1 91 ? -5.203 -2.204 -7.916 1.00 97.06 91 GLN A O 1
ATOM 748 N N . LYS A 1 92 ? -3.302 -2.444 -9.096 1.00 98.00 92 LYS A N 1
ATOM 749 C CA . LYS A 1 92 ? -2.989 -3.774 -8.547 1.00 98.00 92 LYS A CA 1
ATOM 750 C C . LYS A 1 92 ? -2.923 -3.765 -7.018 1.00 98.00 92 LYS A C 1
ATOM 752 O O . LYS A 1 92 ? -3.469 -4.650 -6.372 1.00 98.00 92 LYS A O 1
ATOM 757 N N . MET A 1 93 ? -2.296 -2.752 -6.416 1.00 98.44 93 MET A N 1
ATOM 758 C CA . MET A 1 93 ? -2.270 -2.627 -4.954 1.00 98.44 93 MET A CA 1
ATOM 759 C C . MET A 1 93 ? 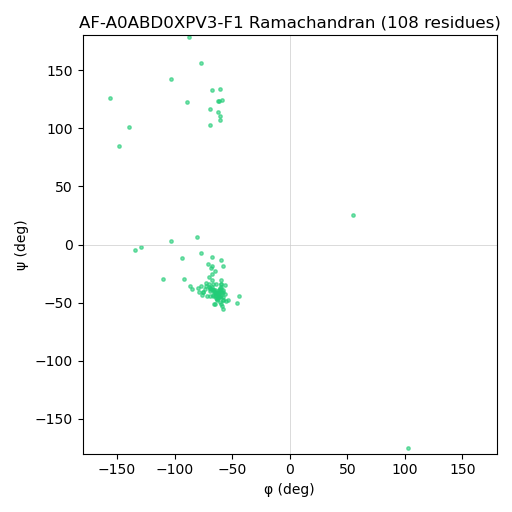-3.664 -2.414 -4.360 1.00 98.44 93 MET A C 1
ATOM 761 O O . MET A 1 93 ? -3.965 -3.020 -3.336 1.00 98.44 93 MET A O 1
ATOM 765 N N . ILE A 1 94 ? -4.513 -1.591 -4.979 1.00 97.88 94 ILE A N 1
ATOM 766 C CA . ILE A 1 94 ? -5.901 -1.393 -4.534 1.00 97.88 94 ILE A CA 1
ATOM 767 C C . ILE A 1 94 ? -6.678 -2.717 -4.587 1.00 97.88 94 ILE A C 1
ATOM 769 O O . ILE A 1 94 ? -7.350 -3.071 -3.616 1.00 97.88 94 ILE A O 1
ATOM 773 N N . ASP A 1 95 ? -6.536 -3.476 -5.674 1.00 98.06 95 ASP A N 1
ATOM 774 C CA . ASP A 1 95 ? -7.186 -4.777 -5.843 1.00 98.06 95 ASP A CA 1
ATOM 775 C C . ASP A 1 95 ? -6.707 -5.782 -4.782 1.00 98.06 95 ASP A C 1
ATOM 777 O O . ASP A 1 95 ? -7.517 -6.469 -4.155 1.00 98.06 95 ASP A O 1
ATOM 781 N N . HIS A 1 96 ? -5.402 -5.822 -4.497 1.00 98.62 96 HIS A N 1
ATOM 782 C CA . HIS A 1 96 ? -4.852 -6.671 -3.436 1.00 98.62 96 HIS A CA 1
ATOM 783 C C . HIS A 1 96 ? -5.296 -6.238 -2.040 1.00 98.62 96 HIS A C 1
ATOM 785 O O . HIS A 1 96 ? -5.627 -7.100 -1.229 1.00 98.62 96 HIS A O 1
ATOM 791 N N . ILE A 1 97 ? -5.388 -4.934 -1.753 1.00 98.44 97 ILE A N 1
ATOM 792 C CA . ILE A 1 97 ? -5.957 -4.442 -0.487 1.00 98.44 97 ILE A CA 1
ATOM 793 C C . ILE A 1 97 ? -7.395 -4.948 -0.339 1.00 98.44 97 ILE A C 1
ATOM 795 O O . ILE A 1 97 ? -7.723 -5.520 0.697 1.00 98.44 97 ILE A O 1
ATOM 799 N N . LYS A 1 98 ? -8.219 -4.825 -1.387 1.00 97.94 98 LYS A N 1
ATOM 800 C CA . LYS A 1 98 ? -9.602 -5.323 -1.394 1.00 97.94 98 LYS A CA 1
ATOM 801 C C . LYS A 1 98 ? -9.693 -6.821 -1.119 1.00 97.94 98 LYS A C 1
ATOM 803 O O . LYS A 1 98 ? -10.574 -7.254 -0.385 1.00 97.94 98 LYS A O 1
ATOM 808 N N . ASN A 1 99 ? -8.786 -7.607 -1.693 1.00 98.00 99 ASN A N 1
ATOM 809 C CA . ASN A 1 99 ? -8.785 -9.062 -1.546 1.00 98.00 99 ASN A CA 1
ATOM 810 C C . ASN A 1 99 ? -8.248 -9.532 -0.186 1.00 98.00 99 ASN A C 1
ATOM 812 O O . ASN A 1 99 ? -8.716 -10.539 0.344 1.00 98.00 99 ASN A O 1
ATOM 816 N N . ARG A 1 100 ? -7.246 -8.841 0.369 1.00 98.00 100 ARG A N 1
ATOM 817 C CA . ARG A 1 100 ? -6.585 -9.221 1.628 1.00 98.00 100 ARG A CA 1
ATOM 818 C C . ARG A 1 100 ? -7.317 -8.711 2.858 1.00 98.00 100 ARG A C 1
ATOM 820 O O . ARG A 1 100 ? -7.369 -9.415 3.863 1.00 98.00 100 ARG A O 1
ATOM 827 N N . ASP A 1 101 ? -7.860 -7.504 2.780 1.00 98.19 101 ASP A N 1
ATOM 828 C CA . ASP A 1 101 ? -8.545 -6.847 3.885 1.00 98.19 101 ASP A CA 1
ATOM 829 C C . ASP A 1 101 ? -9.668 -5.937 3.347 1.00 98.19 101 ASP A C 1
ATOM 831 O O . ASP A 1 101 ? -9.470 -4.731 3.163 1.00 98.19 101 ASP A O 1
ATOM 835 N N . PRO A 1 102 ? -10.864 -6.503 3.085 1.00 97.56 102 PRO A N 1
ATOM 836 C CA . PRO A 1 102 ? -12.018 -5.733 2.624 1.00 97.56 102 PRO A CA 1
ATOM 837 C C . PRO A 1 102 ? -12.401 -4.587 3.569 1.00 97.56 102 PRO A C 1
ATOM 839 O O . PRO A 1 102 ? -12.788 -3.522 3.104 1.00 97.56 102 PRO A O 1
ATOM 842 N N . GLY A 1 103 ? -12.243 -4.764 4.887 1.00 98.06 103 GLY A N 1
ATOM 843 C CA . GLY A 1 103 ? -12.560 -3.717 5.864 1.00 98.06 103 GLY A CA 1
ATOM 844 C C . GLY A 1 103 ? -11.572 -2.550 5.810 1.00 98.06 103 GLY A C 1
ATOM 845 O O . GLY A 1 103 ? -11.962 -1.389 5.940 1.00 98.06 103 GLY A O 1
ATOM 846 N N . LEU A 1 104 ? -10.287 -2.831 5.569 1.00 98.00 104 LEU A N 1
ATOM 847 C CA . LEU A 1 104 ? -9.313 -1.789 5.255 1.00 98.00 104 LEU A CA 1
ATOM 848 C C . LEU A 1 104 ? -9.636 -1.119 3.917 1.00 98.00 104 LEU A C 1
ATOM 850 O O . LEU A 1 104 ? -9.523 0.097 3.830 1.00 98.00 104 LEU A O 1
ATOM 854 N N . PHE A 1 105 ? -10.043 -1.872 2.893 1.00 98.12 105 PHE A N 1
ATOM 855 C CA . PHE A 1 105 ? -10.438 -1.301 1.604 1.00 98.12 105 PHE A CA 1
ATOM 856 C C . PHE A 1 105 ? -11.594 -0.307 1.746 1.00 98.12 105 PHE A C 1
ATOM 858 O O . PHE A 1 105 ? -11.442 0.839 1.324 1.00 98.12 105 PHE A O 1
ATOM 865 N N . GLU A 1 106 ? -12.696 -0.714 2.384 1.00 97.56 106 GLU A N 1
A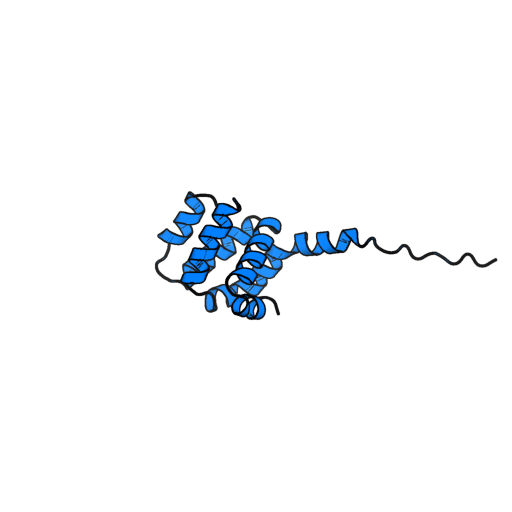TOM 866 C CA . GLU A 1 106 ? -13.853 0.151 2.652 1.00 97.56 106 GLU A CA 1
ATOM 867 C C . GLU A 1 106 ? -13.400 1.424 3.368 1.00 97.56 106 GLU A C 1
ATOM 869 O O . GLU A 1 106 ? -13.661 2.532 2.920 1.00 97.56 106 GLU A O 1
ATOM 874 N N . LYS A 1 107 ? -12.584 1.280 4.417 1.00 97.00 107 LYS A N 1
ATOM 875 C CA . LYS A 1 107 ? -12.058 2.420 5.173 1.00 97.00 107 LYS A CA 1
ATOM 876 C C . LYS A 1 107 ? -11.229 3.400 4.330 1.00 97.00 107 LYS A C 1
ATOM 878 O O . LYS A 1 107 ? -11.137 4.570 4.696 1.00 97.00 107 LYS A O 1
ATOM 883 N N . LEU A 1 108 ? -10.542 2.934 3.287 1.00 96.00 108 LEU A N 1
ATOM 884 C CA . LEU A 1 108 ? -9.621 3.753 2.493 1.00 96.00 108 LEU A CA 1
ATOM 885 C C . LEU A 1 108 ? -10.272 4.411 1.276 1.00 96.00 108 LEU A C 1
ATOM 887 O O . LEU A 1 108 ? -9.785 5.464 0.856 1.00 96.00 108 LEU A O 1
ATOM 891 N N . PHE A 1 109 ? -11.300 3.788 0.698 1.00 92.19 109 PHE A N 1
ATOM 892 C CA . PHE A 1 109 ? -11.827 4.156 -0.620 1.00 92.19 109 PHE A CA 1
ATOM 893 C C . PHE A 1 109 ? -13.347 4.375 -0.668 1.00 92.19 109 PHE A C 1
ATOM 895 O O . PHE A 1 109 ? -13.842 4.766 -1.727 1.00 92.19 109 PHE A O 1
ATOM 902 N N . GLU A 1 110 ? -14.068 4.173 0.438 1.00 84.50 110 GLU A N 1
ATOM 903 C CA . GLU A 1 110 ? -15.496 4.505 0.590 1.00 84.50 110 GLU A CA 1
ATOM 904 C C . GLU A 1 110 ? -15.708 5.641 1.604 1.00 84.50 110 GLU A C 1
ATOM 906 O O . GLU A 1 110 ? -16.539 6.531 1.303 1.00 84.50 110 GLU A O 1
#

pLDDT: mean 85.74, std 19.81, range [38.22, 98.62]